Protein AF-A0A6N0HSS7-F1 (afdb_monomer_lite)

pLDDT: mean 78.38, std 21.49, range [42.94, 98.44]

Structure (mmCIF, N/CA/C/O backbone):
data_AF-A0A6N0HSS7-F1
#
_entry.id   AF-A0A6N0HSS7-F1
#
loop_
_atom_site.group_PDB
_atom_site.id
_atom_site.type_symbol
_atom_site.label_atom_id
_atom_site.label_alt_id
_atom_site.label_comp_id
_atom_site.label_asym_id
_atom_site.label_entity_id
_atom_site.label_seq_id
_atom_site.pdbx_PDB_ins_code
_atom_site.Cartn_x
_atom_site.Cartn_y
_atom_site.Cartn_z
_atom_site.occupancy
_atom_site.B_iso_or_equiv
_atom_site.auth_seq_id
_atom_site.auth_comp_id
_atom_site.auth_asym_id
_atom_site.auth_atom_id
_atom_site.pdbx_PDB_model_num
ATOM 1 N N . MET A 1 1 ? -25.995 55.322 -19.410 1.00 52.94 1 MET A N 1
ATOM 2 C CA . MET A 1 1 ? -24.836 55.000 -18.541 1.00 52.94 1 MET A CA 1
ATOM 3 C C . MET A 1 1 ? -24.898 53.539 -18.070 1.00 52.94 1 MET A C 1
ATOM 5 O O . MET A 1 1 ? -24.999 53.264 -16.888 1.00 52.94 1 MET A O 1
ATOM 9 N N . ASN A 1 2 ? -24.855 52.579 -19.002 1.00 43.78 2 ASN A N 1
ATOM 10 C CA . ASN A 1 2 ? -25.169 51.160 -18.737 1.00 43.78 2 ASN A CA 1
ATOM 11 C C . ASN A 1 2 ? -24.070 50.230 -19.291 1.00 43.78 2 ASN A C 1
ATOM 13 O O . ASN A 1 2 ? -24.211 49.015 -19.285 1.00 43.78 2 ASN A O 1
ATOM 17 N N . LYS A 1 3 ? -22.970 50.813 -19.791 1.00 43.75 3 LYS A N 1
ATOM 18 C CA . LYS A 1 3 ? -21.849 50.106 -20.434 1.00 43.75 3 LYS A CA 1
ATOM 19 C C . LYS A 1 3 ? -20.723 49.735 -19.452 1.00 43.75 3 LYS A C 1
ATOM 21 O O . LYS A 1 3 ? -19.775 49.074 -19.847 1.00 43.75 3 LYS A O 1
ATOM 26 N N . LEU A 1 4 ? -20.833 50.142 -18.182 1.00 49.44 4 LEU A N 1
ATOM 27 C CA . LEU A 1 4 ? -19.819 49.914 -17.140 1.00 49.44 4 LEU A CA 1
ATOM 28 C C . LEU A 1 4 ? -20.077 48.666 -16.279 1.00 49.44 4 LEU A C 1
ATOM 30 O O . LEU A 1 4 ? -19.146 48.165 -15.660 1.00 49.44 4 LEU A O 1
ATOM 34 N N . LEU A 1 5 ? -21.298 48.118 -16.282 1.00 48.34 5 LEU A N 1
ATOM 35 C CA . LEU A 1 5 ? -21.641 46.917 -15.503 1.00 48.34 5 LEU A CA 1
ATOM 36 C C . LEU A 1 5 ? -21.246 45.599 -16.192 1.00 48.34 5 LEU A C 1
ATOM 38 O O . LEU A 1 5 ? -21.072 44.591 -15.518 1.00 48.34 5 LEU A O 1
ATOM 42 N N . ILE A 1 6 ? -21.042 45.599 -17.514 1.00 53.94 6 ILE A N 1
ATOM 43 C CA . ILE A 1 6 ? -20.684 44.385 -18.273 1.00 53.94 6 ILE A CA 1
ATOM 44 C C . ILE A 1 6 ? -19.169 44.095 -18.207 1.00 53.94 6 ILE A C 1
ATOM 46 O O . ILE A 1 6 ? -18.758 42.945 -18.323 1.00 53.94 6 ILE A O 1
ATOM 50 N N . SER A 1 7 ? -18.331 45.108 -17.941 1.00 47.09 7 SER A N 1
ATOM 51 C CA . SER A 1 7 ? -16.863 44.953 -17.918 1.00 47.09 7 SER A CA 1
ATOM 52 C C . SER A 1 7 ? -16.349 44.181 -16.689 1.00 47.09 7 SER A C 1
ATOM 54 O O . SER A 1 7 ? -15.408 43.398 -16.791 1.00 47.09 7 SER A O 1
ATOM 56 N N . ILE A 1 8 ? -17.015 44.308 -15.534 1.00 51.59 8 ILE A N 1
ATOM 57 C CA . ILE A 1 8 ? -16.641 43.576 -14.308 1.00 51.59 8 ILE A CA 1
ATOM 58 C C . ILE A 1 8 ? -16.976 42.075 -14.388 1.00 51.59 8 ILE A C 1
ATOM 60 O O . ILE A 1 8 ? -16.335 41.271 -13.714 1.00 51.59 8 ILE A O 1
ATOM 64 N N . LEU A 1 9 ? -17.905 41.667 -15.261 1.00 50.44 9 LEU A N 1
ATOM 65 C CA . LEU A 1 9 ? -18.284 40.258 -15.411 1.00 50.44 9 LEU A CA 1
ATOM 66 C C . LEU A 1 9 ? -17.275 39.446 -16.249 1.00 50.44 9 LEU A C 1
ATOM 68 O O . LEU A 1 9 ? -17.218 38.227 -16.123 1.00 50.44 9 LEU A O 1
ATOM 72 N N . LEU A 1 10 ? -16.424 40.100 -17.048 1.00 51.12 10 LEU A N 1
ATOM 73 C CA . LEU A 1 10 ? -15.373 39.435 -17.837 1.00 51.12 10 LEU A CA 1
ATOM 74 C C . LEU A 1 10 ? -14.028 39.314 -17.102 1.00 51.12 10 LEU A C 1
ATOM 76 O O . LEU A 1 10 ? -13.172 38.541 -17.523 1.00 51.12 10 LEU A O 1
ATOM 80 N N . LEU A 1 11 ? -13.866 39.995 -15.963 1.00 50.78 11 LEU A N 1
ATOM 81 C CA . LEU A 1 11 ? -12.705 39.852 -15.073 1.00 50.78 11 LEU A CA 1
ATOM 82 C C . LEU A 1 11 ? -12.863 38.730 -14.033 1.00 50.78 11 LEU A C 1
ATOM 84 O O . LEU A 1 11 ? -11.912 38.418 -13.322 1.00 50.78 11 LEU A O 1
ATOM 88 N N . PHE A 1 12 ? -14.027 38.074 -13.974 1.00 49.41 12 PHE A N 1
ATOM 89 C CA . PHE A 1 12 ? -14.274 36.954 -13.058 1.00 49.41 12 PHE A CA 1
ATOM 90 C C . PHE A 1 12 ? -14.082 35.564 -13.701 1.00 49.41 12 PHE A C 1
ATOM 92 O O . PHE A 1 12 ? -13.983 34.564 -12.995 1.00 49.41 12 PHE A O 1
ATOM 99 N N . CYS A 1 13 ? -13.958 35.475 -15.031 1.00 47.19 13 CYS A N 1
ATOM 100 C CA . CYS A 1 13 ? -13.822 34.190 -15.734 1.00 47.19 13 CYS A CA 1
ATOM 101 C C . CYS A 1 13 ? -12.376 33.702 -15.937 1.00 47.19 13 CYS A C 1
ATOM 103 O O . CYS A 1 13 ? -12.192 32.560 -16.347 1.00 47.19 13 CYS A O 1
ATOM 105 N N . ALA A 1 14 ? -11.352 34.506 -15.632 1.00 50.44 14 ALA A N 1
ATOM 106 C CA . ALA A 1 14 ? -9.956 34.140 -15.913 1.00 50.44 14 ALA A CA 1
ATOM 107 C C . ALA A 1 14 ? -9.193 33.488 -14.741 1.00 50.44 14 ALA A C 1
ATOM 109 O O . ALA A 1 14 ? -8.102 32.971 -14.959 1.00 50.44 14 ALA A O 1
ATOM 110 N N . SER A 1 15 ? -9.755 33.441 -13.525 1.00 47.91 15 SER A N 1
ATOM 111 C CA . SER A 1 15 ? -9.056 32.852 -12.361 1.00 47.91 15 SER A CA 1
ATOM 112 C C . SER A 1 15 ? -9.690 31.567 -11.817 1.00 47.91 15 SER A C 1
ATOM 114 O O . SER A 1 15 ? -9.066 30.877 -11.017 1.00 47.91 15 SER A O 1
ATOM 116 N N . PHE A 1 16 ? -10.875 31.176 -12.305 1.00 51.78 16 PHE A N 1
ATOM 117 C CA . PHE A 1 16 ? -11.415 29.815 -12.133 1.00 51.78 16 PHE A CA 1
ATOM 118 C C . PHE A 1 16 ? -10.902 28.842 -13.206 1.00 51.78 16 PHE A C 1
ATOM 120 O O . PHE A 1 16 ? -11.452 27.761 -13.400 1.00 51.78 16 PHE A O 1
ATOM 127 N N . GLY A 1 17 ? -9.788 29.180 -13.859 1.00 51.78 17 GLY A N 1
ATOM 128 C CA . GLY A 1 17 ? -8.919 28.205 -14.503 1.00 51.78 17 GLY A CA 1
ATOM 129 C C . GLY A 1 17 ? -8.201 27.358 -13.452 1.00 51.78 17 GLY A C 1
ATOM 130 O O . GLY A 1 17 ? -6.976 27.343 -13.404 1.00 51.78 17 GLY A O 1
ATOM 131 N N . SER A 1 18 ? -8.950 26.646 -12.600 1.00 48.50 18 SER A N 1
ATOM 132 C CA . SER A 1 18 ? -8.433 25.406 -12.031 1.00 48.50 18 SER A CA 1
ATOM 133 C C . SER A 1 18 ? -8.224 24.490 -13.223 1.00 48.50 18 SER A C 1
ATOM 135 O O . SER A 1 18 ? -9.153 23.836 -13.691 1.00 48.50 18 SER A O 1
ATOM 137 N N . ALA A 1 19 ? -7.004 24.515 -13.757 1.00 52.50 19 ALA A N 1
ATOM 138 C CA . ALA A 1 19 ? -6.467 23.427 -14.537 1.00 52.50 19 ALA A CA 1
ATOM 139 C C . ALA A 1 19 ? -6.747 22.166 -13.722 1.00 52.50 19 ALA A C 1
ATOM 141 O O . ALA A 1 19 ? -6.151 21.943 -12.665 1.00 52.50 19 ALA A O 1
ATOM 142 N N . TYR A 1 20 ? -7.771 21.430 -14.148 1.00 55.12 20 TYR A N 1
ATOM 143 C CA . TYR A 1 20 ? -8.146 20.161 -13.569 1.00 55.12 20 TYR A CA 1
ATOM 144 C C . TYR A 1 20 ? -6.873 19.344 -13.490 1.00 55.12 20 TYR A C 1
ATOM 146 O O . TYR A 1 20 ? -6.182 19.137 -14.484 1.00 55.12 20 TYR A O 1
ATOM 154 N N . ALA A 1 21 ? -6.529 19.025 -12.250 1.00 52.88 21 ALA A N 1
ATOM 155 C CA . ALA A 1 21 ? -5.272 18.442 -11.874 1.00 52.88 21 ALA A CA 1
ATOM 156 C C . ALA A 1 21 ? -4.950 17.253 -12.777 1.00 52.88 21 ALA A C 1
ATOM 158 O O . ALA A 1 21 ? -5.638 16.231 -12.744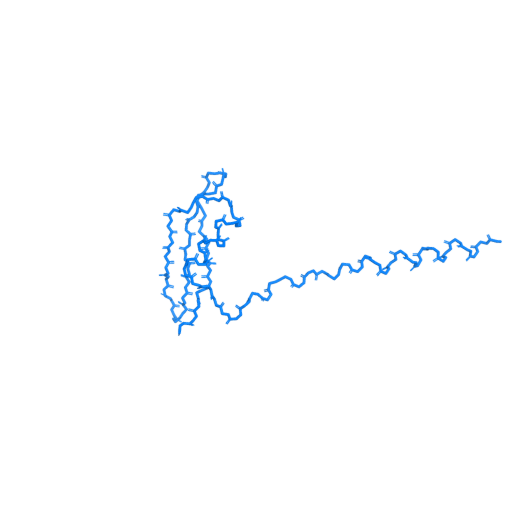 1.00 52.88 21 ALA A O 1
ATOM 159 N N . GLU A 1 22 ? -3.854 17.362 -13.515 1.00 48.62 22 GLU A N 1
ATOM 160 C CA . GLU A 1 22 ? -3.178 16.219 -14.104 1.00 48.62 22 GLU A CA 1
ATOM 161 C C . GLU A 1 22 ? -2.493 15.461 -12.957 1.00 48.62 22 GLU A C 1
ATOM 163 O O . GLU A 1 22 ? -1.292 15.550 -12.711 1.00 48.62 22 GLU A O 1
ATOM 168 N N . ARG A 1 23 ? -3.312 14.801 -12.130 1.00 53.28 23 ARG A N 1
ATOM 169 C CA . ARG A 1 23 ? -2.847 13.934 -11.054 1.00 53.28 23 ARG A CA 1
ATOM 170 C C . ARG A 1 23 ? -2.596 12.548 -11.620 1.00 53.28 23 ARG A C 1
ATOM 172 O O . ARG A 1 23 ? -3.482 11.915 -12.181 1.00 53.28 23 ARG A O 1
ATOM 179 N N . ASP A 1 24 ? -1.392 12.077 -11.325 1.00 43.44 24 ASP A N 1
ATOM 180 C CA . ASP A 1 24 ? -0.933 10.695 -11.416 1.00 43.44 24 ASP A CA 1
ATOM 181 C C . ASP A 1 24 ? -0.451 10.199 -12.783 1.00 43.44 24 ASP A C 1
ATOM 183 O O . ASP A 1 24 ? -0.638 9.043 -13.156 1.00 43.44 24 ASP A O 1
ATOM 187 N N . GLY A 1 25 ? 0.426 10.988 -13.402 1.00 42.94 25 GLY A N 1
ATOM 188 C CA . GLY A 1 25 ? 1.655 10.424 -13.965 1.00 42.94 25 GLY A CA 1
ATOM 189 C C . GLY A 1 25 ? 2.574 9.908 -12.849 1.00 42.94 25 GLY A C 1
ATOM 190 O O . GLY A 1 25 ? 3.664 10.439 -12.656 1.00 42.94 25 GLY A O 1
ATOM 191 N N . ARG A 1 26 ? 2.130 8.908 -12.070 1.00 49.78 26 ARG A N 1
ATOM 192 C CA . ARG A 1 26 ? 3.002 8.203 -11.124 1.00 49.78 26 ARG A CA 1
ATOM 193 C C . ARG A 1 26 ? 4.149 7.596 -11.915 1.00 49.78 26 ARG A C 1
ATOM 195 O O . ARG A 1 26 ? 3.941 6.702 -12.729 1.00 49.78 26 ARG A O 1
ATOM 202 N N . GLU A 1 27 ? 5.322 8.162 -11.675 1.00 50.06 27 GLU A N 1
ATOM 203 C CA . GLU A 1 27 ? 6.651 7.583 -11.784 1.00 50.06 27 GLU A CA 1
ATOM 204 C C . GLU A 1 27 ? 6.709 6.246 -12.528 1.00 50.06 27 GLU A C 1
ATOM 206 O O . GLU A 1 27 ? 6.298 5.194 -12.038 1.00 50.06 27 GLU A O 1
ATOM 211 N N . ARG A 1 28 ? 7.346 6.270 -13.700 1.00 53.34 28 ARG A N 1
ATOM 212 C CA . ARG A 1 28 ? 7.739 5.084 -14.478 1.00 53.34 28 ARG A CA 1
ATOM 213 C C . ARG A 1 28 ? 8.797 4.207 -13.770 1.00 53.34 28 ARG A C 1
ATOM 215 O O . ARG A 1 28 ? 9.514 3.454 -14.420 1.00 53.34 28 ARG A O 1
ATOM 222 N N . GLY A 1 29 ? 8.892 4.276 -12.446 1.00 61.34 29 GLY A N 1
ATOM 223 C CA . GLY A 1 29 ? 9.671 3.396 -11.591 1.00 61.34 29 GLY A CA 1
ATOM 224 C C . GLY A 1 29 ? 8.804 3.028 -10.397 1.00 61.34 29 GLY A C 1
ATOM 225 O O . GLY A 1 29 ? 8.524 3.879 -9.568 1.00 61.34 29 GLY A O 1
ATOM 226 N N . GLY A 1 30 ? 8.338 1.780 -10.329 1.00 76.12 30 GLY A N 1
ATOM 227 C CA . GLY A 1 30 ? 7.518 1.322 -9.205 1.00 76.12 30 GLY A CA 1
ATOM 228 C C . GLY A 1 30 ? 8.200 1.512 -7.839 1.00 76.12 30 GLY A C 1
ATOM 229 O O . GLY A 1 30 ? 9.386 1.836 -7.747 1.00 76.12 30 GLY A O 1
ATOM 230 N N . ALA A 1 31 ? 7.452 1.267 -6.767 1.00 85.88 31 ALA A N 1
ATOM 231 C CA . ALA A 1 31 ? 7.960 1.402 -5.402 1.00 85.88 31 ALA A CA 1
ATOM 232 C C . ALA A 1 31 ? 8.762 0.161 -4.97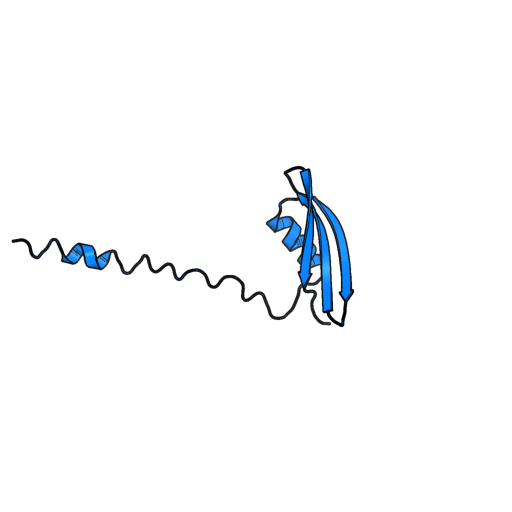5 1.00 85.88 31 ALA A C 1
ATOM 234 O O . ALA A 1 31 ? 8.591 -0.927 -5.528 1.00 85.88 31 ALA A O 1
ATOM 235 N N . SER A 1 32 ? 9.634 0.305 -3.985 1.00 93.50 32 SER A N 1
ATOM 236 C CA . SER A 1 32 ? 10.076 -0.816 -3.153 1.00 93.50 32 SER A CA 1
ATOM 237 C C . SER A 1 32 ? 8.952 -1.258 -2.201 1.00 93.50 32 SER A C 1
ATOM 239 O O . SER A 1 32 ? 7.919 -0.595 -2.077 1.00 93.50 32 SER A O 1
ATOM 241 N N . LEU A 1 33 ? 9.121 -2.408 -1.535 1.00 94.50 33 LEU A N 1
ATOM 242 C CA . LEU A 1 33 ? 8.084 -2.924 -0.635 1.00 94.50 33 LEU A CA 1
ATOM 243 C C . LEU A 1 33 ? 7.852 -1.976 0.549 1.00 94.50 33 LEU A C 1
ATOM 245 O O . LEU A 1 33 ? 6.700 -1.741 0.904 1.00 94.50 33 LEU A O 1
ATOM 249 N N . ASP A 1 34 ? 8.923 -1.418 1.109 1.00 95.56 34 ASP A N 1
ATOM 250 C CA . ASP A 1 34 ? 8.860 -0.557 2.292 1.00 95.56 34 ASP A CA 1
ATOM 251 C C . ASP A 1 34 ? 8.257 0.810 1.954 1.00 95.56 34 ASP A C 1
ATOM 253 O O . ASP A 1 34 ? 7.326 1.254 2.623 1.00 95.56 34 ASP A O 1
ATOM 257 N N . GLU A 1 35 ? 8.669 1.417 0.836 1.00 95.31 35 GLU A N 1
ATOM 258 C CA . GLU A 1 35 ? 8.031 2.634 0.312 1.00 95.31 35 GLU A CA 1
ATOM 259 C C . GLU A 1 35 ? 6.537 2.416 0.053 1.00 95.31 35 GLU A C 1
ATOM 261 O O . GLU A 1 35 ? 5.713 3.284 0.335 1.00 95.31 35 GLU A O 1
ATOM 266 N N . ALA A 1 36 ? 6.161 1.251 -0.482 1.00 95.75 36 ALA A N 1
ATOM 267 C CA . ALA A 1 36 ? 4.763 0.919 -0.717 1.00 95.75 36 ALA A CA 1
ATOM 268 C C . ALA A 1 36 ? 3.981 0.776 0.602 1.00 95.75 36 ALA A C 1
ATOM 270 O O . ALA A 1 36 ? 2.817 1.173 0.666 1.00 95.75 36 ALA A O 1
ATOM 271 N N . VAL A 1 37 ? 4.598 0.221 1.650 1.00 97.38 37 VAL A N 1
ATOM 272 C CA . VAL A 1 37 ? 3.996 0.091 2.985 1.00 97.38 37 VAL A CA 1
ATOM 273 C C . VAL A 1 37 ? 3.755 1.457 3.615 1.00 97.38 37 VAL A C 1
ATOM 275 O O . VAL A 1 37 ? 2.634 1.707 4.064 1.00 97.38 37 VAL A O 1
ATOM 278 N N . GLU A 1 38 ? 4.747 2.344 3.599 1.00 97.19 38 GLU A N 1
ATOM 279 C CA . GLU A 1 38 ? 4.608 3.683 4.179 1.00 97.19 38 GLU A CA 1
ATOM 280 C C . GLU A 1 38 ? 3.592 4.529 3.407 1.00 97.19 38 GLU A C 1
ATOM 282 O O . GLU A 1 38 ? 2.672 5.080 4.009 1.00 97.19 38 GLU A O 1
ATOM 287 N N . GLN A 1 39 ? 3.605 4.475 2.070 1.00 95.38 39 GLN A N 1
ATOM 288 C CA . GLN A 1 39 ? 2.556 5.101 1.257 1.00 95.38 39 GLN A CA 1
ATOM 289 C C . GLN A 1 39 ? 1.150 4.604 1.621 1.00 95.38 39 GLN A C 1
ATOM 291 O O . GLN A 1 39 ? 0.194 5.380 1.633 1.00 95.38 39 GLN A O 1
ATOM 296 N N . VAL A 1 40 ? 0.980 3.303 1.884 1.00 96.44 40 VAL A N 1
ATOM 297 C CA . VAL A 1 40 ? -0.323 2.759 2.295 1.00 96.44 40 VAL A CA 1
ATOM 298 C C . VAL A 1 40 ? -0.697 3.221 3.698 1.00 96.44 40 VAL A C 1
ATOM 300 O O . VAL A 1 40 ? -1.862 3.558 3.923 1.00 96.44 40 VAL A O 1
ATOM 303 N N . ARG A 1 41 ? 0.255 3.253 4.631 1.00 95.94 41 ARG A N 1
ATOM 304 C CA . ARG A 1 41 ? 0.029 3.721 6.001 1.00 95.94 41 ARG A CA 1
ATOM 305 C C . ARG A 1 41 ? -0.452 5.170 6.005 1.00 95.94 41 ARG A C 1
ATOM 307 O O . ARG A 1 41 ? -1.519 5.435 6.550 1.00 95.94 41 ARG A O 1
ATOM 314 N N . GLU A 1 42 ? 0.263 6.061 5.327 1.00 96.31 42 GLU A N 1
ATOM 315 C CA . GLU A 1 42 ? -0.072 7.487 5.230 1.00 96.31 42 GLU A CA 1
ATOM 316 C C . GLU A 1 42 ? -1.435 7.716 4.571 1.00 96.31 42 GLU A C 1
ATOM 318 O O . GLU A 1 42 ? -2.265 8.462 5.084 1.00 96.31 42 GLU A O 1
ATOM 323 N N . ARG A 1 43 ? -1.712 7.028 3.455 1.00 94.94 43 ARG A N 1
ATOM 324 C CA . ARG A 1 43 ? -2.966 7.217 2.706 1.00 94.94 43 ARG A CA 1
ATOM 325 C C . ARG A 1 43 ? -4.198 6.677 3.420 1.00 94.94 43 ARG A C 1
ATOM 327 O O . ARG A 1 43 ? -5.300 7.146 3.154 1.00 94.94 43 ARG A O 1
ATOM 334 N N . THR A 1 44 ? -4.047 5.630 4.228 1.00 95.81 44 THR A N 1
ATOM 335 C CA . THR A 1 44 ? -5.195 4.938 4.837 1.00 95.81 44 THR A CA 1
ATOM 336 C C . THR A 1 44 ? -5.384 5.245 6.314 1.00 95.81 44 THR A C 1
ATOM 338 O O . THR A 1 44 ? -6.479 5.011 6.824 1.00 95.81 44 THR A O 1
ATOM 341 N N . GLY A 1 45 ? -4.333 5.682 7.015 1.00 96.00 45 GLY A N 1
ATOM 342 C CA . GLY A 1 45 ? -4.314 5.752 8.478 1.00 96.00 45 GLY A CA 1
ATOM 343 C C . GLY A 1 45 ? -4.554 4.394 9.155 1.00 96.00 45 GLY A C 1
ATOM 344 O O . GLY A 1 45 ? -4.906 4.340 10.330 1.00 96.00 45 GLY A O 1
ATOM 345 N N . GLY A 1 46 ? -4.446 3.291 8.406 1.00 96.31 46 GLY A N 1
ATOM 346 C CA . GLY A 1 46 ? -4.795 1.948 8.856 1.00 96.31 46 GLY A CA 1
ATOM 347 C C . GLY A 1 46 ? -3.604 1.154 9.388 1.00 96.31 46 GLY A C 1
ATOM 348 O O . GLY A 1 46 ? -2.438 1.486 9.165 1.00 96.31 46 GLY A O 1
ATOM 349 N N . ARG A 1 47 ? -3.897 0.035 10.058 1.00 97.88 47 ARG A N 1
ATOM 350 C CA . ARG A 1 47 ? -2.870 -0.892 10.546 1.00 97.88 47 ARG A CA 1
ATOM 351 C C . ARG A 1 47 ? -2.480 -1.877 9.451 1.00 97.88 47 ARG A C 1
ATOM 353 O O . ARG A 1 47 ? -3.315 -2.643 8.969 1.00 97.88 47 ARG A O 1
ATOM 360 N N . ILE A 1 48 ? -1.202 -1.913 9.097 1.00 98.06 48 ILE A N 1
ATOM 361 C CA . ILE A 1 48 ? -0.667 -2.899 8.153 1.00 98.06 48 ILE A CA 1
ATOM 362 C C . ILE A 1 48 ? -0.700 -4.285 8.802 1.00 98.06 48 ILE A C 1
ATOM 364 O O . ILE A 1 48 ? -0.179 -4.479 9.896 1.00 98.06 48 ILE A O 1
ATOM 368 N N . LEU A 1 49 ? -1.341 -5.245 8.136 1.00 98.12 49 LEU A N 1
ATOM 369 C CA . LEU A 1 49 ? -1.441 -6.632 8.600 1.00 98.12 49 LEU A CA 1
ATOM 370 C C . LEU A 1 49 ? -0.437 -7.548 7.898 1.00 98.12 49 LEU A C 1
ATOM 372 O O . LEU A 1 49 ? 0.017 -8.529 8.474 1.00 98.12 49 LEU A O 1
ATOM 376 N N . SER A 1 50 ? -0.141 -7.282 6.625 1.00 98.00 50 SER A N 1
ATOM 377 C CA . SER A 1 50 ? 0.799 -8.077 5.833 1.00 98.00 50 SER A CA 1
ATOM 378 C C . SER A 1 50 ? 1.219 -7.310 4.587 1.00 98.00 50 SER A C 1
ATOM 380 O O . SER A 1 50 ? 0.380 -6.679 3.945 1.00 98.00 50 SER A O 1
ATOM 382 N N . ALA A 1 51 ? 2.487 -7.413 4.202 1.00 97.62 51 ALA A N 1
ATOM 383 C CA . ALA A 1 51 ? 3.014 -6.857 2.963 1.00 97.62 51 ALA A CA 1
ATOM 384 C C . ALA A 1 51 ? 3.844 -7.928 2.250 1.00 97.62 51 ALA A C 1
ATOM 386 O O . ALA A 1 51 ? 4.715 -8.553 2.847 1.00 97.62 51 ALA A O 1
ATOM 387 N N . THR A 1 52 ? 3.544 -8.194 0.979 1.00 96.81 52 THR A N 1
ATOM 388 C CA . THR A 1 52 ? 4.257 -9.214 0.195 1.00 96.81 52 THR A CA 1
ATOM 389 C C . THR A 1 52 ? 4.480 -8.746 -1.231 1.00 96.81 52 THR A C 1
ATOM 391 O O . THR A 1 52 ? 3.654 -8.035 -1.796 1.00 96.81 52 THR A O 1
ATOM 394 N N . THR A 1 53 ? 5.566 -9.195 -1.854 1.00 95.50 53 THR A N 1
ATOM 395 C CA . THR A 1 53 ? 5.762 -9.032 -3.299 1.00 95.50 53 THR A CA 1
ATOM 396 C C . THR A 1 53 ? 5.340 -10.308 -4.008 1.00 95.50 53 THR A C 1
ATOM 398 O O . THR A 1 53 ? 5.803 -11.394 -3.664 1.00 95.50 53 THR A O 1
ATOM 401 N N . LYS A 1 54 ? 4.483 -10.193 -5.020 1.00 94.31 54 LYS A N 1
ATOM 402 C CA . LYS A 1 54 ? 4.141 -11.296 -5.921 1.00 94.31 54 LYS A CA 1
ATOM 403 C C . LYS A 1 54 ? 4.712 -11.016 -7.302 1.00 94.31 54 LYS A C 1
ATOM 405 O O . LYS A 1 54 ? 4.616 -9.894 -7.790 1.00 94.31 54 LYS A O 1
ATOM 410 N N . LYS A 1 55 ? 5.314 -12.040 -7.906 1.00 91.31 55 LYS A N 1
ATOM 411 C CA . LYS A 1 55 ? 5.762 -12.020 -9.300 1.00 91.31 55 LYS A CA 1
ATOM 412 C C . LYS A 1 55 ? 4.708 -12.732 -10.147 1.00 91.31 55 LYS A C 1
ATOM 414 O O . LYS A 1 55 ? 4.322 -13.844 -9.792 1.00 91.31 55 LYS A O 1
ATOM 419 N N . ARG A 1 56 ? 4.223 -12.108 -11.219 1.00 83.94 56 ARG A N 1
ATOM 420 C CA . ARG A 1 56 ? 3.300 -12.721 -12.184 1.00 83.94 56 ARG A CA 1
ATOM 421 C C . ARG A 1 56 ? 3.654 -12.223 -13.579 1.00 83.94 56 ARG A C 1
ATOM 423 O O . ARG A 1 56 ? 3.635 -11.025 -13.796 1.00 83.94 56 ARG A O 1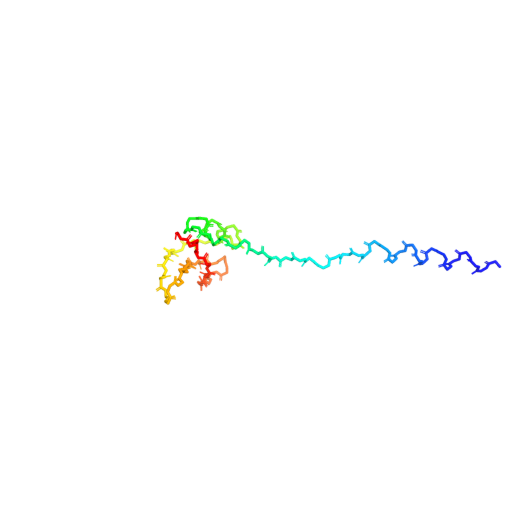
ATOM 430 N N . ASN A 1 57 ? 3.962 -13.134 -14.501 1.00 83.75 57 ASN A N 1
ATOM 431 C CA . ASN A 1 57 ? 4.258 -12.819 -15.907 1.00 83.75 57 ASN A CA 1
ATOM 432 C C . ASN A 1 57 ? 5.364 -11.758 -16.099 1.00 83.75 57 ASN A C 1
ATOM 434 O O . ASN A 1 57 ? 5.270 -10.912 -16.975 1.00 83.75 57 ASN A O 1
ATOM 438 N N . GLY A 1 58 ? 6.400 -11.776 -15.253 1.00 84.00 58 GLY A N 1
ATOM 439 C CA . GLY A 1 58 ? 7.473 -10.771 -15.275 1.00 84.00 58 GLY A CA 1
ATOM 440 C C . GLY A 1 58 ? 7.162 -9.495 -14.485 1.00 84.00 58 GLY A C 1
ATOM 441 O O . GLY A 1 58 ? 8.094 -8.829 -14.033 1.00 84.00 58 GLY A O 1
ATOM 442 N N . ASP A 1 59 ? 5.890 -9.220 -14.197 1.00 87.69 59 ASP A N 1
ATOM 443 C CA . ASP A 1 59 ? 5.488 -8.099 -13.356 1.00 87.69 59 ASP A CA 1
ATOM 444 C C . ASP A 1 59 ? 5.667 -8.421 -11.876 1.00 87.69 59 ASP A C 1
ATOM 446 O O . ASP A 1 59 ? 5.380 -9.522 -11.391 1.00 87.69 59 ASP A O 1
ATOM 450 N N . ARG A 1 60 ? 6.124 -7.423 -11.123 1.00 91.06 60 ARG A N 1
ATOM 451 C CA . ARG A 1 60 ? 6.246 -7.483 -9.669 1.00 91.06 60 ARG A CA 1
ATOM 452 C C . ARG A 1 60 ? 5.206 -6.549 -9.059 1.00 91.06 60 ARG A C 1
ATOM 454 O O . ARG A 1 60 ? 5.182 -5.365 -9.369 1.00 91.06 60 ARG A O 1
ATOM 461 N N . ILE A 1 61 ? 4.356 -7.077 -8.182 1.00 94.19 61 ILE A N 1
ATOM 462 C CA . ILE A 1 61 ? 3.294 -6.316 -7.514 1.00 94.19 61 ILE A CA 1
ATOM 463 C C . ILE A 1 61 ? 3.427 -6.490 -6.005 1.00 94.19 61 ILE A C 1
ATOM 465 O O . ILE A 1 61 ? 3.418 -7.614 -5.492 1.00 94.19 61 ILE A O 1
ATOM 469 N N . HIS A 1 62 ? 3.494 -5.379 -5.285 1.00 96.25 62 HIS A N 1
ATOM 470 C CA . HIS A 1 62 ? 3.358 -5.337 -3.838 1.00 96.25 62 HIS A CA 1
ATOM 471 C C . HIS A 1 62 ? 1.880 -5.447 -3.463 1.00 96.25 62 HIS A C 1
ATOM 473 O O . HIS A 1 62 ? 1.049 -4.655 -3.900 1.00 96.25 62 HIS A O 1
ATOM 479 N N . ARG A 1 63 ? 1.535 -6.468 -2.677 1.00 97.25 63 ARG A N 1
ATOM 480 C CA . ARG A 1 63 ? 0.206 -6.682 -2.099 1.00 97.25 63 ARG A CA 1
ATOM 481 C C . ARG A 1 63 ? 0.276 -6.377 -0.614 1.00 97.25 6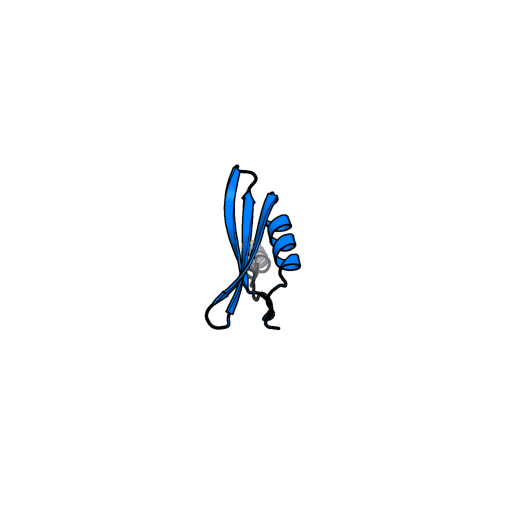3 ARG A C 1
ATOM 483 O O . ARG A 1 63 ? 0.941 -7.104 0.124 1.00 97.25 63 ARG A O 1
ATOM 490 N N . ILE A 1 64 ? -0.450 -5.351 -0.196 1.00 98.12 64 ILE A N 1
ATOM 491 C CA . ILE A 1 64 ? -0.466 -4.865 1.180 1.00 98.12 64 ILE A CA 1
ATOM 492 C C . ILE A 1 64 ? -1.875 -5.048 1.734 1.00 98.12 64 ILE A C 1
ATOM 494 O O . ILE A 1 64 ? -2.841 -4.507 1.197 1.00 98.12 64 ILE A O 1
ATOM 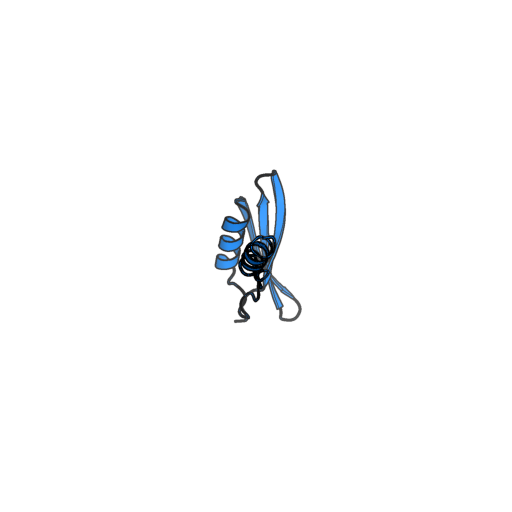498 N N . LYS A 1 65 ? -2.000 -5.863 2.782 1.00 98.19 65 LYS A N 1
ATOM 499 C CA . LYS A 1 65 ? -3.225 -6.013 3.567 1.00 98.19 65 LYS A CA 1
ATOM 500 C C . LYS A 1 65 ? -3.218 -4.966 4.670 1.00 98.19 65 LYS A C 1
ATOM 502 O O . LYS A 1 65 ? -2.293 -4.940 5.480 1.00 98.19 65 LYS A O 1
ATOM 507 N N . VAL A 1 66 ? -4.265 -4.158 4.726 1.00 98.44 66 VAL A N 1
ATOM 508 C CA . VAL A 1 66 ? -4.442 -3.108 5.730 1.00 98.44 66 VAL A CA 1
ATOM 509 C C . VAL A 1 66 ? -5.791 -3.277 6.419 1.00 98.44 66 VAL A C 1
ATOM 511 O O . VAL A 1 66 ? -6.797 -3.518 5.753 1.00 98.44 66 VAL A O 1
ATOM 514 N N . LEU A 1 67 ? -5.798 -3.183 7.748 1.00 98.19 67 LEU A N 1
ATOM 515 C CA . LEU A 1 67 ? -6.998 -2.982 8.551 1.00 98.19 67 LEU A CA 1
ATOM 516 C C . LEU A 1 67 ? -7.279 -1.482 8.587 1.00 98.19 67 LEU A C 1
ATOM 518 O O . LEU A 1 67 ? -6.516 -0.724 9.187 1.00 98.19 67 LEU A O 1
ATOM 522 N N . THR A 1 68 ? -8.335 -1.050 7.913 1.00 97.44 68 THR A N 1
ATOM 523 C CA . THR A 1 68 ? -8.729 0.356 7.881 1.00 97.44 68 THR A CA 1
ATOM 524 C C . THR A 1 68 ? -9.421 0.783 9.181 1.00 97.44 68 THR A C 1
ATOM 526 O O . THR A 1 68 ? -9.905 -0.073 9.929 1.00 97.44 68 THR A O 1
ATOM 529 N N . PRO A 1 69 ? -9.486 2.099 9.468 1.00 96.06 69 PRO A N 1
ATOM 530 C CA . PRO A 1 69 ? -10.146 2.616 10.673 1.00 96.06 69 PRO A CA 1
ATOM 531 C C . PRO A 1 69 ? -11.620 2.198 10.810 1.00 96.06 69 PRO A C 1
ATOM 533 O O . PRO A 1 69 ? -12.111 2.013 11.918 1.00 96.06 69 PRO A O 1
ATOM 536 N N . ASP A 1 70 ? -12.306 1.953 9.691 1.00 96.56 70 ASP A N 1
ATOM 537 C CA . ASP A 1 70 ? -13.674 1.413 9.628 1.00 96.56 70 ASP A CA 1
ATOM 538 C C . ASP A 1 70 ? -13.763 -0.106 9.901 1.00 96.56 70 ASP A C 1
ATOM 540 O O . ASP A 1 70 ? -14.791 -0.730 9.643 1.00 96.56 70 ASP A O 1
ATOM 544 N N . ARG A 1 71 ? -12.686 -0.711 10.422 1.00 97.38 71 ARG A N 1
ATOM 545 C CA . ARG A 1 71 ? -12.556 -2.135 10.777 1.00 97.38 71 ARG A CA 1
ATOM 546 C C . ARG A 1 71 ? -12.670 -3.114 9.606 1.00 97.38 71 ARG A C 1
ATOM 548 O O . ARG A 1 71 ? -12.923 -4.299 9.818 1.00 97.38 71 ARG A O 1
ATOM 555 N N . LYS A 1 72 ? -12.434 -2.664 8.373 1.00 97.88 72 LYS A N 1
ATOM 556 C CA . LYS A 1 72 ? -12.400 -3.542 7.193 1.00 97.88 72 LYS A CA 1
ATOM 557 C C . LYS A 1 72 ? -10.976 -3.913 6.806 1.00 97.88 72 LYS A C 1
ATOM 559 O O . LYS A 1 72 ? -10.032 -3.160 7.017 1.00 97.88 72 LYS A O 1
ATOM 564 N N . VAL A 1 73 ? -10.810 -5.086 6.199 1.00 98.12 73 VAL A N 1
ATOM 565 C CA . VAL A 1 73 ? -9.529 -5.482 5.602 1.00 98.12 73 VAL A CA 1
ATOM 566 C C . VAL A 1 73 ? -9.553 -5.159 4.117 1.00 98.12 73 VAL A C 1
ATOM 568 O O . VAL A 1 73 ? -10.393 -5.664 3.374 1.00 98.12 73 VAL A O 1
ATOM 571 N N . ARG A 1 74 ? -8.596 -4.348 3.665 1.00 97.56 74 ARG A N 1
ATOM 572 C CA . ARG A 1 74 ? -8.416 -4.004 2.251 1.00 97.56 74 ARG A CA 1
ATOM 573 C C . ARG A 1 74 ? -7.084 -4.534 1.744 1.00 97.56 74 ARG A C 1
ATOM 575 O O . ARG A 1 74 ? -6.100 -4.591 2.479 1.00 97.56 74 ARG A O 1
ATOM 582 N N . VAL A 1 75 ? -7.055 -4.918 0.469 1.00 97.81 75 VAL A N 1
ATOM 583 C CA . VAL A 1 75 ? -5.832 -5.339 -0.224 1.00 97.81 75 VAL A CA 1
ATOM 584 C C . VAL A 1 75 ? -5.463 -4.272 -1.240 1.00 97.81 75 VAL A C 1
ATOM 586 O O . VAL A 1 75 ? -6.138 -4.129 -2.257 1.00 97.81 75 VAL A O 1
ATOM 589 N N . ILE A 1 76 ? -4.382 -3.548 -0.978 1.00 96.12 76 ILE A N 1
ATOM 590 C CA . ILE A 1 76 ? -3.847 -2.533 -1.884 1.00 96.12 76 ILE A CA 1
ATOM 591 C C . ILE A 1 76 ? -2.740 -3.162 -2.727 1.00 96.12 76 ILE A C 1
ATOM 593 O O . ILE A 1 76 ? -1.925 -3.942 -2.227 1.00 96.12 76 ILE A O 1
ATOM 597 N N . ARG A 1 77 ? -2.757 -2.871 -4.031 1.00 95.56 77 ARG A N 1
ATOM 598 C CA . ARG A 1 77 ? -1.786 -3.369 -5.009 1.00 95.56 77 ARG A CA 1
ATOM 599 C C . ARG A 1 77 ? -0.976 -2.197 -5.545 1.00 95.56 77 ARG A C 1
ATOM 601 O O . ARG A 1 77 ? -1.565 -1.261 -6.072 1.00 95.56 77 ARG A O 1
ATOM 608 N N . ILE A 1 78 ? 0.343 -2.268 -5.416 1.00 92.44 78 ILE A N 1
ATOM 609 C CA . ILE A 1 78 ? 1.272 -1.238 -5.891 1.00 92.44 78 ILE A CA 1
ATOM 610 C C . ILE A 1 78 ? 2.291 -1.906 -6.826 1.00 92.44 78 ILE A C 1
ATOM 612 O O . ILE A 1 78 ? 2.855 -2.936 -6.445 1.00 92.44 78 ILE A O 1
ATOM 616 N N . PRO A 1 79 ? 2.518 -1.388 -8.047 1.00 92.25 79 PRO A N 1
ATOM 617 C CA . PRO A 1 79 ? 3.579 -1.877 -8.923 1.00 92.25 79 PRO A CA 1
ATOM 618 C C . PRO A 1 79 ? 4.946 -1.740 -8.250 1.00 92.25 79 PRO A C 1
ATOM 620 O O . PRO A 1 79 ? 5.269 -0.689 -7.694 1.00 92.25 79 PRO A O 1
ATOM 623 N N . ALA A 1 80 ? 5.747 -2.799 -8.293 1.00 90.19 80 ALA A N 1
ATOM 624 C CA . ALA A 1 80 ? 7.089 -2.776 -7.732 1.00 90.19 80 ALA A CA 1
ATOM 625 C C . ALA A 1 80 ? 8.100 -2.223 -8.740 1.00 90.19 80 ALA A C 1
ATOM 627 O O . ALA A 1 80 ? 7.924 -2.366 -9.954 1.00 90.19 80 ALA A O 1
ATOM 628 N N . ARG A 1 81 ? 9.201 -1.656 -8.241 1.00 87.69 81 ARG A N 1
ATOM 629 C CA . ARG A 1 81 ? 10.320 -1.239 -9.092 1.00 87.69 81 ARG A CA 1
ATOM 630 C C . ARG A 1 81 ? 10.869 -2.438 -9.867 1.00 87.69 81 ARG A C 1
ATOM 632 O O . ARG A 1 81 ? 11.159 -3.493 -9.284 1.00 87.69 81 ARG A O 1
ATOM 639 N N . ARG A 1 82 ? 11.030 -2.274 -11.183 1.00 78.88 82 ARG A N 1
ATOM 640 C CA . ARG A 1 82 ? 11.807 -3.211 -12.000 1.00 78.88 82 ARG A CA 1
ATOM 641 C C . ARG A 1 82 ? 13.257 -3.085 -11.529 1.00 78.88 82 ARG A C 1
ATOM 643 O O . ARG A 1 82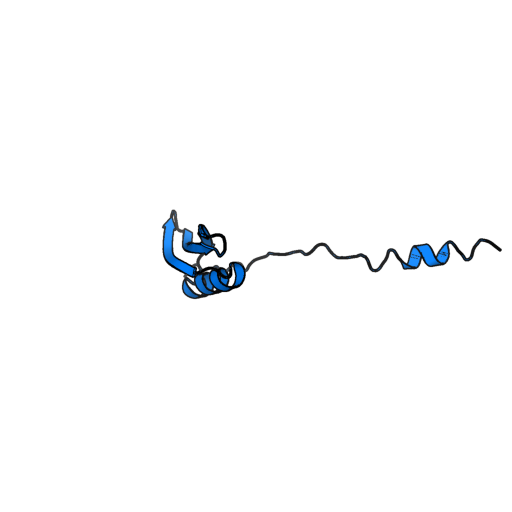 ? 13.800 -1.986 -11.544 1.00 78.88 82 ARG A O 1
ATOM 650 N N . ARG A 1 83 ? 13.794 -4.173 -10.980 1.00 63.31 83 ARG A N 1
ATOM 651 C CA . ARG A 1 83 ? 15.199 -4.238 -10.571 1.00 63.31 83 ARG A CA 1
ATOM 652 C C . ARG A 1 83 ? 16.052 -4.458 -11.808 1.00 63.31 83 ARG A C 1
ATOM 654 O O . ARG A 1 83 ? 15.542 -5.170 -12.704 1.00 63.31 83 ARG A O 1
#

Secondary structure (DSSP, 8-state):
--SSTTHHHHSSSSS------------SSPBPHHHHHHHHHHHH-PEEEEEEEEEETTEEEEEEEEE-TTS-EEEEEEEBPP-

Foldseek 3Di:
DPVPVVVVVVVVPPPVPPVPDPPDPPDPFWAAQVRVVVVCCVVFVWAWPDWDWDDDPNWIWIWTWTQGPVRDTDTDITTHGDD

Radius of gyration: 22.63 Å; chains: 1; bounding box: 40×68×31 Å

Sequence (83 aa):
MNKLLISILLLFCASFGSAYAERDGRERGGASLDEAVEQVRERTGGRILSATTKKRNGDRIHRIKVLTPDRKVRVIRIPARRR

Organism: NCBI:txid2738883